Protein AF-A0A960FX74-F1 (afdb_monomer_lite)

Foldseek 3Di:
DALLQLLLQQLLVVQDPDHDDGAEQDWDQAHDPLSQVLQVVVVTHSPDHYHHDDLVPDPPHAAEAADVVRVVVNPPDDYHYHDQDHLVVPPDSVSSNVSSVSSNVVSVVVSVVVPDD

Structure (mmCIF, N/CA/C/O backbone):
data_AF-A0A960FX74-F1
#
_entry.id   AF-A0A960FX74-F1
#
loop_
_atom_site.group_PDB
_atom_site.id
_atom_site.type_symbol
_atom_site.label_atom_id
_atom_site.label_alt_id
_atom_site.label_comp_id
_atom_site.label_asym_id
_atom_site.label_entity_id
_atom_site.label_seq_id
_atom_site.pdbx_PDB_ins_code
_atom_site.Cartn_x
_atom_site.Cartn_y
_atom_site.Cartn_z
_atom_site.occupancy
_atom_site.B_iso_or_equiv
_atom_site.auth_seq_id
_atom_site.auth_comp_id
_atom_site.auth_asym_id
_atom_site.auth_atom_id
_atom_site.pdbx_PDB_model_num
ATOM 1 N N . MET A 1 1 ? 8.697 -2.840 6.323 1.00 74.75 1 MET A N 1
ATOM 2 C CA . MET A 1 1 ? 7.381 -3.183 5.736 1.00 74.75 1 MET A CA 1
ATOM 3 C C . MET A 1 1 ? 6.270 -2.507 6.533 1.00 74.75 1 MET A C 1
ATOM 5 O O . MET A 1 1 ? 6.203 -2.702 7.747 1.00 74.75 1 MET A O 1
ATOM 9 N N . SER A 1 2 ? 5.414 -1.736 5.855 1.00 86.19 2 SER A N 1
ATOM 10 C CA . SER A 1 2 ? 4.322 -0.946 6.446 1.00 86.19 2 SER A CA 1
ATOM 11 C C . SER A 1 2 ? 2.942 -1.534 6.111 1.00 86.19 2 SER A C 1
ATOM 13 O O . SER A 1 2 ? 2.838 -2.512 5.373 1.00 86.19 2 SER A O 1
ATOM 15 N N . VAL A 1 3 ? 1.864 -0.952 6.650 1.00 90.69 3 VAL A N 1
ATOM 16 C CA . VAL A 1 3 ? 0.478 -1.321 6.284 1.00 90.69 3 VAL A CA 1
ATOM 17 C C . VAL A 1 3 ? 0.208 -1.079 4.797 1.00 90.69 3 VAL A C 1
ATOM 19 O O . VAL A 1 3 ? -0.433 -1.897 4.144 1.00 90.69 3 VAL A O 1
ATOM 22 N N . ARG A 1 4 ? 0.724 0.033 4.266 1.00 93.69 4 ARG A N 1
ATOM 23 C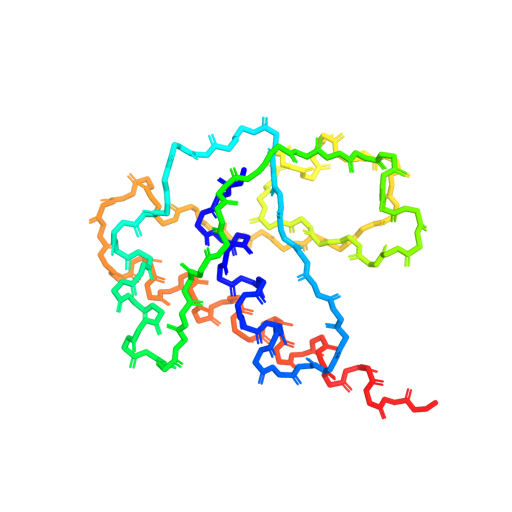 CA . ARG A 1 4 ? 0.506 0.472 2.885 1.00 93.69 4 ARG A CA 1
ATOM 24 C C . ARG A 1 4 ? 1.095 -0.528 1.892 1.00 93.69 4 ARG A C 1
ATOM 26 O O . ARG A 1 4 ? 0.403 -0.969 0.984 1.00 93.69 4 ARG A O 1
ATOM 33 N N . SER A 1 5 ? 2.330 -0.975 2.125 1.00 92.62 5 SER A N 1
ATOM 34 C CA . SER A 1 5 ? 2.996 -1.920 1.220 1.00 92.62 5 SER A CA 1
ATOM 35 C C . SER A 1 5 ? 2.307 -3.291 1.203 1.00 92.62 5 SER A C 1
ATOM 37 O O . SER A 1 5 ? 2.209 -3.918 0.157 1.00 92.62 5 SER A O 1
ATOM 39 N N . GLN A 1 6 ? 1.751 -3.720 2.341 1.00 93.69 6 GLN A N 1
ATOM 40 C CA . GLN A 1 6 ? 0.985 -4.968 2.441 1.00 93.69 6 GLN A CA 1
ATOM 41 C C . GLN A 1 6 ? -0.354 -4.898 1.705 1.00 93.69 6 GLN A C 1
ATOM 43 O O . GLN A 1 6 ? -0.756 -5.871 1.071 1.00 93.69 6 GLN A O 1
ATOM 48 N N . PHE A 1 7 ? -1.054 -3.760 1.777 1.00 95.50 7 PHE A N 1
ATOM 49 C CA . PHE A 1 7 ? -2.248 -3.553 0.960 1.00 95.50 7 PHE A CA 1
ATOM 50 C C . PHE A 1 7 ? -1.910 -3.562 -0.529 1.00 95.50 7 PHE A C 1
ATOM 52 O O . PHE A 1 7 ? -2.603 -4.241 -1.279 1.00 95.50 7 PHE A O 1
ATOM 59 N N . ALA A 1 8 ? -0.839 -2.877 -0.937 1.00 95.44 8 ALA A N 1
ATOM 60 C CA . ALA A 1 8 ? -0.410 -2.833 -2.333 1.00 95.44 8 ALA A CA 1
ATOM 61 C C . ALA A 1 8 ? -0.094 -4.234 -2.879 1.00 95.44 8 ALA A C 1
ATOM 63 O O . ALA A 1 8 ? -0.644 -4.619 -3.905 1.00 95.44 8 ALA A O 1
ATOM 64 N N . GLU A 1 9 ? 0.698 -5.030 -2.155 1.00 94.81 9 GLU A N 1
ATOM 65 C CA . GLU A 1 9 ? 1.030 -6.409 -2.539 1.00 94.81 9 GLU A CA 1
ATOM 66 C C . GLU A 1 9 ? -0.218 -7.292 -2.682 1.00 94.81 9 GLU A C 1
ATOM 68 O O . GLU A 1 9 ? -0.379 -7.996 -3.679 1.00 94.81 9 GLU A O 1
ATOM 73 N N . ALA A 1 10 ? -1.127 -7.249 -1.701 1.00 95.44 10 ALA A N 1
ATOM 74 C CA . ALA A 1 10 ? -2.332 -8.074 -1.722 1.00 95.44 10 ALA A CA 1
ATOM 75 C C . ALA A 1 10 ? -3.300 -7.673 -2.846 1.00 95.44 10 ALA A C 1
ATOM 77 O O . ALA A 1 10 ? -3.893 -8.543 -3.481 1.00 95.44 10 ALA A O 1
ATOM 78 N N . LEU A 1 11 ? -3.452 -6.369 -3.098 1.00 96.44 11 LEU A N 1
ATOM 79 C CA . LEU A 1 11 ? -4.268 -5.848 -4.195 1.00 96.44 11 LEU A CA 1
ATOM 80 C C . LEU A 1 11 ? -3.673 -6.217 -5.553 1.00 96.44 11 LEU A C 1
ATOM 82 O O . LEU A 1 11 ? -4.411 -6.659 -6.428 1.00 96.44 11 LEU A O 1
ATOM 86 N N . TRP A 1 12 ? -2.355 -6.087 -5.714 1.00 95.69 12 TRP A N 1
ATOM 87 C CA . TRP A 1 12 ? -1.666 -6.464 -6.945 1.00 95.69 12 TRP A CA 1
ATOM 88 C C . TRP A 1 12 ? -1.862 -7.940 -7.273 1.00 95.69 12 TRP A C 1
ATOM 90 O O . TRP A 1 12 ? -2.365 -8.270 -8.340 1.00 95.69 12 TRP A O 1
ATOM 100 N N . ARG A 1 13 ? -1.566 -8.834 -6.321 1.00 94.38 13 ARG A N 1
ATOM 101 C CA . ARG A 1 13 ? -1.727 -10.288 -6.501 1.00 94.38 13 ARG A CA 1
ATOM 102 C C . ARG A 1 13 ? -3.164 -10.702 -6.823 1.00 94.38 13 ARG A C 1
ATOM 104 O O . ARG A 1 13 ? -3.377 -11.755 -7.411 1.00 94.38 13 ARG A O 1
ATOM 111 N N . ALA A 1 14 ? -4.151 -9.907 -6.413 1.00 94.38 14 ALA A N 1
ATOM 112 C CA . ALA A 1 14 ? -5.553 -10.158 -6.726 1.00 94.38 14 ALA A CA 1
ATOM 113 C C . ALA A 1 14 ? -5.964 -9.690 -8.134 1.00 94.38 14 ALA A C 1
ATOM 115 O O . ALA A 1 14 ? -7.028 -10.085 -8.606 1.00 94.38 14 ALA A O 1
ATOM 116 N N . ARG A 1 15 ? -5.165 -8.833 -8.779 1.00 94.62 15 ARG A N 1
ATOM 117 C CA . ARG A 1 15 ? -5.527 -8.114 -10.014 1.00 94.62 15 ARG A CA 1
ATOM 118 C C . ARG A 1 15 ? -4.572 -8.344 -11.178 1.00 94.62 15 ARG A C 1
ATOM 120 O O . ARG A 1 15 ? -4.966 -8.114 -12.312 1.00 94.62 15 ARG A O 1
ATOM 127 N N . SER A 1 16 ? -3.352 -8.794 -10.909 1.00 93.12 16 SER A N 1
ATOM 128 C CA . SER A 1 16 ? -2.318 -9.040 -11.907 1.00 93.12 16 SER A CA 1
ATOM 129 C C . SER A 1 16 ? -1.754 -10.456 -11.747 1.00 93.12 16 SER A C 1
ATOM 131 O O . SER A 1 16 ? -1.605 -10.940 -10.619 1.00 93.12 16 SER A O 1
ATOM 133 N N . PRO A 1 17 ? -1.432 -11.149 -12.855 1.00 90.62 17 PRO A N 1
ATOM 134 C CA . PRO A 1 17 ? -0.727 -12.426 -12.812 1.00 90.62 17 PRO A CA 1
ATOM 135 C C . PRO A 1 17 ? 0.770 -12.268 -12.498 1.00 90.62 17 PRO A C 1
ATOM 137 O O . PRO A 1 17 ? 1.447 -13.270 -12.261 1.00 90.62 17 PRO A O 1
ATOM 140 N N . ILE A 1 18 ? 1.305 -11.042 -12.520 1.00 90.88 18 ILE A N 1
ATOM 141 C CA . ILE A 1 18 ? 2.724 -10.783 -12.280 1.00 90.88 18 ILE A CA 1
ATOM 142 C C . ILE A 1 18 ? 3.027 -10.938 -10.785 1.00 90.88 18 ILE A C 1
ATOM 144 O O . ILE A 1 18 ? 2.343 -10.332 -9.953 1.00 90.88 18 ILE A O 1
ATOM 148 N N . PRO A 1 19 ? 4.050 -11.731 -10.411 1.00 89.94 19 PRO A N 1
ATOM 149 C CA . PRO A 1 19 ? 4.446 -11.871 -9.020 1.00 89.94 19 PRO A CA 1
ATOM 150 C C . PRO A 1 19 ? 4.799 -10.517 -8.406 1.00 89.94 19 PRO A C 1
ATOM 152 O O . PRO A 1 19 ? 5.529 -9.727 -8.995 1.00 89.94 19 PRO A O 1
ATOM 155 N N . ALA A 1 20 ? 4.317 -10.281 -7.191 1.00 90.62 20 ALA A N 1
ATOM 156 C CA . ALA A 1 20 ? 4.713 -9.133 -6.392 1.00 90.62 20 ALA A CA 1
ATOM 157 C C . ALA A 1 20 ? 5.076 -9.573 -4.984 1.00 90.62 20 ALA A C 1
ATOM 159 O O . ALA A 1 20 ? 4.460 -10.489 -4.432 1.00 90.62 20 ALA A O 1
ATOM 160 N N . ASP A 1 21 ? 6.032 -8.860 -4.407 1.00 90.25 21 ASP A N 1
ATOM 161 C CA . ASP A 1 21 ? 6.425 -8.929 -3.010 1.00 90.25 21 ASP A CA 1
ATOM 162 C C . ASP A 1 21 ? 6.424 -7.516 -2.427 1.00 90.25 21 ASP A C 1
ATOM 164 O O . ASP A 1 21 ? 6.557 -6.526 -3.147 1.00 90.25 21 ASP A O 1
ATOM 168 N N . SER A 1 22 ? 6.315 -7.411 -1.103 1.00 90.25 22 SER A N 1
ATOM 169 C CA . SER A 1 22 ? 6.613 -6.166 -0.406 1.00 90.25 22 SER A CA 1
ATOM 170 C C . SER A 1 22 ? 7.703 -6.346 0.639 1.00 90.25 22 SER A C 1
ATOM 172 O O . SER A 1 22 ? 7.958 -7.434 1.158 1.00 90.25 22 SER A O 1
ATOM 174 N N . ALA A 1 23 ? 8.364 -5.243 0.966 1.00 89.00 23 ALA A N 1
ATOM 175 C CA . ALA A 1 23 ? 9.403 -5.185 1.976 1.00 89.00 23 ALA A CA 1
ATOM 176 C C . ALA A 1 23 ? 9.404 -3.804 2.642 1.00 89.00 23 ALA A C 1
ATOM 178 O O . ALA A 1 23 ? 8.545 -2.957 2.399 1.00 89.00 23 ALA A O 1
ATOM 179 N N . GLY A 1 24 ? 10.334 -3.563 3.555 1.00 83.94 24 GLY A N 1
ATOM 180 C CA . GLY A 1 24 ? 10.706 -2.191 3.888 1.00 83.94 24 GLY A CA 1
ATOM 181 C C . GLY A 1 24 ? 11.813 -2.152 4.919 1.00 83.94 24 GLY A C 1
ATOM 182 O O . GLY A 1 24 ? 12.028 -3.140 5.618 1.00 83.94 24 GLY A O 1
ATOM 183 N N . THR A 1 25 ? 12.460 -1.006 5.033 1.00 77.31 25 THR A N 1
ATOM 184 C CA . THR A 1 25 ? 13.678 -0.800 5.827 1.00 77.31 25 THR A CA 1
ATOM 185 C C . THR A 1 25 ? 13.484 -1.029 7.320 1.00 77.31 25 THR A C 1
ATOM 187 O O . THR A 1 25 ? 14.356 -1.575 7.988 1.00 77.31 25 THR A O 1
ATOM 190 N N . GLN A 1 26 ? 12.279 -0.766 7.826 1.00 77.94 26 GLN A N 1
ATOM 191 C CA . GLN A 1 26 ? 11.872 -1.121 9.185 1.00 77.94 26 GLN A CA 1
ATOM 192 C C . GLN A 1 26 ? 10.635 -2.043 9.148 1.00 77.94 26 GLN A C 1
ATOM 194 O O . GLN A 1 26 ? 9.493 -1.575 9.089 1.00 77.94 26 GLN A O 1
ATOM 199 N N . PRO A 1 27 ? 10.795 -3.380 9.078 1.00 75.88 27 PRO A N 1
ATOM 200 C CA . PRO A 1 27 ? 9.669 -4.310 9.134 1.00 75.88 27 PRO A CA 1
ATOM 201 C C . PRO A 1 27 ? 8.993 -4.303 10.504 1.00 75.88 27 PRO A C 1
ATOM 203 O O . PRO A 1 27 ? 9.622 -4.515 11.539 1.00 75.88 27 PRO A O 1
ATOM 206 N N . ALA A 1 28 ? 7.674 -4.087 10.506 1.00 78.75 28 ALA A N 1
ATOM 207 C CA . ALA A 1 28 ? 6.865 -4.274 11.702 1.00 78.75 28 ALA A CA 1
ATOM 208 C C . ALA A 1 28 ? 6.967 -5.726 12.197 1.00 78.75 28 ALA A C 1
ATOM 210 O O . ALA A 1 28 ? 7.076 -6.652 11.406 1.00 78.75 28 ALA A O 1
ATOM 211 N N . ARG A 1 29 ? 6.840 -5.968 13.507 1.00 79.88 29 ARG A N 1
ATOM 212 C CA . ARG A 1 29 ? 6.896 -7.341 14.058 1.00 79.88 29 ARG A CA 1
ATOM 213 C C . ARG A 1 29 ? 5.774 -8.262 13.565 1.00 79.88 29 ARG A C 1
ATOM 215 O O . ARG A 1 29 ? 5.887 -9.477 13.668 1.00 79.88 29 ARG A O 1
ATOM 222 N N . ARG A 1 30 ? 4.653 -7.687 13.126 1.00 83.75 30 ARG A N 1
ATOM 223 C CA . ARG A 1 30 ? 3.470 -8.402 12.635 1.00 83.75 30 ARG A CA 1
ATOM 224 C C . ARG A 1 30 ? 2.619 -7.492 11.758 1.00 83.75 30 ARG A C 1
ATOM 226 O O . ARG A 1 30 ? 2.661 -6.27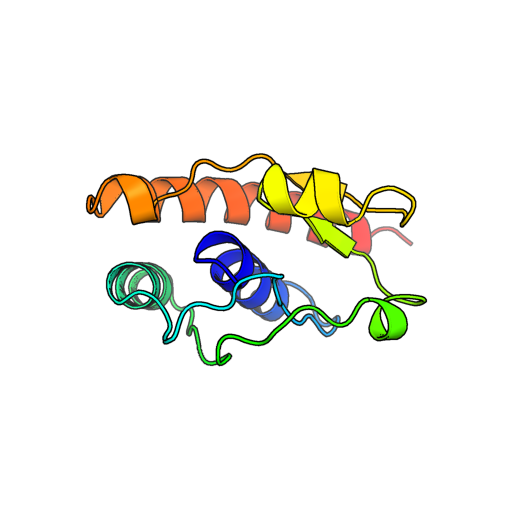2 11.917 1.00 83.75 30 ARG A O 1
ATOM 233 N N . VAL A 1 31 ? 1.778 -8.097 10.923 1.00 87.56 31 VAL A N 1
ATOM 234 C CA . VAL A 1 31 ? 0.704 -7.398 10.204 1.00 87.56 31 VAL A CA 1
ATOM 235 C C . VAL A 1 31 ? -0.213 -6.678 11.199 1.00 87.56 31 VAL A C 1
ATOM 237 O O . VAL A 1 31 ? -0.630 -7.255 12.211 1.00 87.56 31 VAL A O 1
ATOM 240 N N . HIS A 1 32 ? -0.560 -5.421 10.913 1.00 92.31 32 HIS A N 1
ATOM 241 C CA . HIS A 1 32 ? -1.424 -4.637 11.794 1.00 92.31 32 HIS A CA 1
ATOM 242 C C . HIS A 1 32 ? -2.841 -5.251 11.876 1.00 92.31 32 HIS A C 1
ATOM 244 O O . HIS A 1 32 ? -3.448 -5.523 10.835 1.00 92.31 32 HIS A O 1
ATOM 250 N N . PRO A 1 33 ? -3.437 -5.440 13.073 1.00 93.06 33 PRO A N 1
ATOM 251 C CA . PRO A 1 33 ? -4.747 -6.087 13.203 1.00 93.06 33 PRO A CA 1
ATOM 252 C C . PRO A 1 33 ? -5.882 -5.386 12.444 1.00 93.06 33 PRO A C 1
ATOM 254 O O . PRO A 1 33 ? -6.749 -6.057 11.881 1.00 93.06 33 PRO A O 1
ATOM 257 N N . LEU A 1 34 ? -5.880 -4.046 12.406 1.00 94.81 34 LEU A N 1
ATOM 258 C CA . LEU A 1 34 ? -6.859 -3.287 11.617 1.00 94.81 34 LEU A CA 1
ATOM 259 C C . LEU A 1 34 ? -6.641 -3.466 10.112 1.00 94.81 34 LEU A C 1
ATOM 261 O O . LEU A 1 34 ? -7.623 -3.604 9.392 1.00 94.81 34 LEU A O 1
ATOM 265 N N . ALA A 1 35 ? -5.392 -3.588 9.653 1.00 94.69 35 ALA A N 1
ATOM 266 C CA . ALA A 1 35 ? -5.111 -3.866 8.248 1.00 94.69 35 ALA A CA 1
ATOM 267 C C . ALA A 1 35 ? -5.699 -5.219 7.825 1.00 94.69 35 ALA A C 1
ATOM 269 O O . ALA A 1 35 ? -6.447 -5.287 6.854 1.00 94.69 35 ALA A O 1
ATOM 270 N N . ARG A 1 36 ? -5.484 -6.280 8.622 1.00 94.75 36 ARG A N 1
ATOM 271 C CA . ARG A 1 36 ? -6.098 -7.602 8.367 1.00 94.75 36 ARG A CA 1
ATOM 272 C C . ARG A 1 36 ? -7.620 -7.534 8.330 1.00 94.75 36 ARG A C 1
ATOM 274 O O . ARG A 1 36 ? -8.250 -8.184 7.504 1.00 94.75 36 ARG A O 1
ATOM 281 N N . ARG A 1 37 ? -8.220 -6.775 9.251 1.00 95.19 37 ARG A N 1
ATOM 282 C CA . ARG A 1 37 ? -9.678 -6.625 9.335 1.00 95.19 37 ARG A CA 1
ATOM 283 C C . ARG A 1 37 ? -10.240 -5.966 8.080 1.00 95.19 37 ARG A C 1
ATOM 285 O O . ARG A 1 37 ? -11.229 -6.460 7.548 1.00 95.19 37 ARG A O 1
ATOM 292 N N . VAL A 1 38 ? -9.613 -4.877 7.645 1.00 97.25 38 VAL A N 1
ATOM 293 C CA . VAL A 1 38 ? -10.008 -4.111 6.462 1.00 97.25 38 VAL A CA 1
ATOM 294 C C . VAL A 1 38 ? -9.819 -4.939 5.189 1.00 97.25 38 VAL A C 1
ATOM 296 O O . VAL A 1 38 ? -10.775 -5.091 4.434 1.00 97.25 38 VAL A O 1
ATOM 299 N N . ALA A 1 39 ? -8.655 -5.571 5.003 1.00 96.12 39 ALA A N 1
ATOM 300 C CA . ALA A 1 39 ? -8.398 -6.455 3.864 1.00 96.12 39 ALA A CA 1
ATOM 301 C C . ALA A 1 39 ? -9.428 -7.592 3.780 1.00 96.12 39 ALA A C 1
ATOM 303 O O . ALA A 1 39 ? -10.076 -7.768 2.751 1.00 96.12 39 ALA A O 1
ATOM 304 N N . ARG A 1 40 ? -9.675 -8.291 4.897 1.00 96.44 40 ARG A N 1
ATOM 305 C CA . ARG A 1 40 ? -10.627 -9.410 4.940 1.00 96.44 40 ARG A CA 1
ATOM 306 C C . ARG A 1 40 ? -12.052 -8.989 4.590 1.00 96.44 40 ARG A C 1
ATOM 308 O O . ARG A 1 40 ? -12.751 -9.735 3.916 1.00 96.44 40 ARG A O 1
ATOM 315 N N . ARG A 1 41 ? -12.500 -7.811 5.042 1.00 96.69 41 ARG A N 1
ATOM 316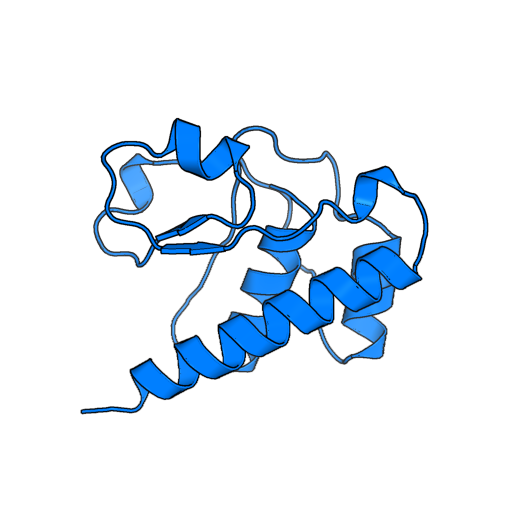 C CA . ARG A 1 41 ? -13.828 -7.272 4.683 1.00 96.69 41 ARG A CA 1
ATOM 317 C C . ARG A 1 41 ? -13.975 -7.039 3.180 1.00 96.69 41 ARG A C 1
ATOM 319 O O . ARG A 1 41 ? -15.087 -7.119 2.679 1.00 96.69 41 ARG A O 1
ATOM 326 N N . ARG A 1 42 ? -12.866 -6.779 2.488 1.00 96.62 42 ARG A N 1
ATOM 327 C CA . ARG A 1 42 ? -12.803 -6.584 1.037 1.00 96.62 42 ARG A CA 1
ATOM 328 C C . ARG A 1 42 ? -12.372 -7.844 0.275 1.00 96.62 42 ARG A C 1
ATOM 330 O O . ARG A 1 42 ? -12.009 -7.756 -0.888 1.00 96.62 42 ARG A O 1
ATOM 337 N N . GLY A 1 43 ? -12.413 -9.013 0.919 1.00 96.00 43 GLY A N 1
ATOM 338 C CA . GLY A 1 43 ? -12.114 -10.297 0.277 1.00 96.00 43 GLY A CA 1
ATOM 339 C C . GLY A 1 43 ? -10.626 -10.595 0.073 1.00 96.00 43 GLY A C 1
ATOM 340 O O . GLY A 1 43 ? -10.302 -11.557 -0.613 1.00 96.00 43 GLY A O 1
ATOM 341 N N . LEU A 1 44 ? -9.722 -9.820 0.678 1.00 95.75 44 LEU A N 1
ATOM 342 C CA . LEU A 1 44 ? -8.274 -10.021 0.574 1.00 95.75 44 LEU A CA 1
ATOM 343 C C . LEU A 1 44 ? -7.689 -10.624 1.855 1.00 95.75 44 LEU A C 1
ATOM 345 O O . LEU A 1 44 ? -8.143 -10.326 2.965 1.00 95.75 44 LEU A O 1
ATOM 349 N N . SER A 1 45 ? -6.631 -11.424 1.709 1.00 92.75 45 SER A N 1
ATOM 350 C CA . SER A 1 45 ? -5.805 -11.875 2.833 1.00 92.75 45 SER A CA 1
ATOM 351 C C . SER A 1 45 ? -4.440 -11.192 2.820 1.00 92.75 45 SER A C 1
ATOM 353 O O . SER A 1 45 ? -3.843 -10.990 1.767 1.00 92.75 45 SER A O 1
ATOM 355 N N . LEU A 1 46 ? -3.947 -10.847 4.010 1.00 91.88 46 LEU A N 1
ATOM 356 C CA . LEU A 1 46 ? -2.585 -10.355 4.226 1.00 91.88 46 LEU A CA 1
ATOM 357 C C . LEU A 1 46 ? -1.775 -11.495 4.852 1.00 91.88 46 LEU A C 1
ATOM 359 O O . LEU A 1 46 ? -1.698 -11.602 6.079 1.00 91.88 46 LEU A O 1
ATOM 363 N N . GLU A 1 47 ? -1.270 -12.386 4.001 1.00 77.31 47 GLU A N 1
ATOM 364 C CA . GLU A 1 47 ? -0.539 -13.604 4.395 1.00 77.31 47 GLU A CA 1
ATOM 365 C C . GLU A 1 47 ? 0.966 -13.342 4.577 1.00 77.31 47 GLU A C 1
ATOM 367 O O . GLU A 1 47 ? 1.623 -14.009 5.376 1.00 77.31 47 GLU A O 1
ATOM 372 N N . SER A 1 48 ? 1.516 -12.359 3.857 1.00 78.44 48 SER A N 1
ATOM 373 C CA . SER A 1 48 ? 2.955 -12.098 3.818 1.00 78.44 48 SER A CA 1
ATOM 374 C C . SER A 1 48 ? 3.473 -11.566 5.154 1.00 78.44 48 SER A C 1
ATOM 376 O O . SER A 1 48 ? 2.987 -10.570 5.698 1.00 78.44 48 SER A O 1
ATOM 378 N N . ALA A 1 49 ? 4.487 -12.243 5.695 1.00 77.25 49 ALA A N 1
ATOM 379 C CA . ALA A 1 49 ? 5.170 -11.789 6.894 1.00 77.25 49 ALA A CA 1
ATOM 380 C C . ALA A 1 49 ? 6.016 -10.539 6.585 1.00 77.25 49 ALA A C 1
ATOM 382 O O . ALA A 1 49 ? 6.670 -10.484 5.540 1.00 77.25 49 ALA A O 1
ATOM 383 N N . PRO A 1 50 ? 6.067 -9.551 7.496 1.00 82.00 50 PRO A N 1
ATOM 384 C CA . PRO A 1 50 ? 6.964 -8.415 7.349 1.00 82.00 50 PRO A CA 1
ATOM 385 C C . PRO A 1 50 ? 8.424 -8.824 7.150 1.00 82.00 50 PRO A C 1
ATOM 387 O O . PRO A 1 50 ? 9.022 -9.449 8.023 1.00 82.00 50 PRO A O 1
ATOM 390 N N . ARG A 1 51 ? 9.003 -8.414 6.017 1.00 84.50 51 ARG A N 1
ATOM 391 C CA . ARG A 1 51 ? 10.413 -8.634 5.665 1.00 84.50 51 ARG A CA 1
ATOM 392 C C . ARG A 1 51 ? 11.178 -7.322 5.495 1.00 84.50 51 ARG A C 1
ATOM 394 O O . ARG A 1 51 ? 10.588 -6.279 5.187 1.00 84.50 51 ARG A O 1
ATOM 401 N N . GLY A 1 52 ? 12.487 -7.398 5.729 1.00 82.19 52 GLY A N 1
ATOM 402 C CA . GLY A 1 52 ? 13.431 -6.317 5.448 1.00 82.19 52 GLY A CA 1
ATOM 403 C C . GLY A 1 52 ? 13.582 -6.089 3.945 1.00 82.19 52 GLY A C 1
ATOM 404 O O . GLY A 1 52 ? 13.359 -7.012 3.158 1.00 82.19 52 GLY A O 1
ATOM 405 N N . LEU A 1 53 ? 13.904 -4.852 3.567 1.00 80.19 53 LEU A N 1
ATOM 406 C CA . LEU A 1 53 ? 14.238 -4.499 2.188 1.00 80.19 53 LEU A CA 1
ATOM 407 C C . LEU A 1 53 ? 15.589 -5.113 1.806 1.00 80.19 53 LEU A C 1
ATOM 409 O O . LEU A 1 53 ? 16.542 -5.014 2.573 1.00 80.19 53 LEU A O 1
ATOM 413 N N . ASP A 1 54 ? 15.637 -5.727 0.627 1.00 80.56 54 ASP A N 1
ATOM 414 C CA . ASP A 1 54 ? 16.848 -6.224 -0.020 1.00 80.56 54 ASP A CA 1
ATOM 415 C C . ASP A 1 54 ? 16.921 -5.580 -1.409 1.00 80.56 54 ASP A C 1
ATOM 417 O O . ASP A 1 54 ? 16.125 -5.910 -2.289 1.00 80.56 54 ASP A O 1
ATOM 421 N N . ILE A 1 55 ? 17.798 -4.585 -1.552 1.00 70.50 55 ILE A N 1
ATOM 422 C CA . ILE A 1 55 ? 17.897 -3.748 -2.756 1.00 70.50 55 ILE A CA 1
ATOM 423 C C . ILE A 1 55 ? 18.612 -4.455 -3.909 1.00 70.50 55 ILE A C 1
ATOM 425 O O . ILE A 1 55 ? 18.388 -4.116 -5.066 1.00 70.50 55 ILE A O 1
ATOM 429 N N . ASP A 1 56 ? 19.432 -5.463 -3.619 1.00 72.31 56 ASP A N 1
ATOM 430 C CA . ASP A 1 56 ? 20.173 -6.183 -4.656 1.00 72.31 56 ASP A CA 1
ATOM 431 C C . ASP A 1 56 ? 19.248 -7.142 -5.431 1.00 72.31 56 ASP A C 1
ATOM 433 O O . ASP A 1 56 ? 19.561 -7.571 -6.540 1.00 72.31 56 ASP A O 1
ATOM 437 N N . GLY A 1 57 ? 18.069 -7.442 -4.873 1.00 70.19 57 GLY A N 1
ATOM 438 C CA . GLY A 1 57 ? 17.068 -8.333 -5.455 1.00 70.19 57 GLY A CA 1
ATOM 439 C C . GLY A 1 57 ? 16.032 -7.677 -6.376 1.00 70.19 57 GLY A C 1
ATOM 440 O O . GLY A 1 57 ? 15.134 -8.385 -6.824 1.00 70.19 57 GLY A O 1
ATOM 441 N N . VAL A 1 58 ? 16.101 -6.364 -6.644 1.00 73.38 58 VAL A N 1
ATOM 442 C CA . VAL A 1 58 ? 15.042 -5.637 -7.389 1.00 73.38 58 VAL A CA 1
ATOM 443 C C . VAL A 1 58 ? 15.434 -5.174 -8.798 1.00 73.38 58 VAL A C 1
ATOM 445 O O . VAL A 1 58 ? 14.648 -4.485 -9.439 1.00 73.38 58 VAL A O 1
ATOM 448 N N . ALA A 1 59 ? 16.609 -5.561 -9.306 1.00 71.81 59 ALA A N 1
ATOM 449 C CA . ALA A 1 59 ? 17.148 -5.057 -10.577 1.00 71.81 59 ALA A CA 1
ATOM 450 C C . ALA A 1 59 ? 16.233 -5.280 -11.802 1.00 71.81 59 ALA A C 1
ATOM 452 O O . ALA A 1 59 ? 16.189 -4.431 -12.687 1.00 71.81 59 ALA A O 1
ATOM 453 N N . ASP A 1 60 ? 15.471 -6.379 -11.824 1.00 79.69 60 ASP A N 1
ATOM 454 C CA . ASP A 1 60 ? 14.545 -6.729 -12.914 1.00 79.69 60 ASP A CA 1
ATOM 455 C C . ASP A 1 60 ? 13.065 -6.496 -12.539 1.00 79.69 60 ASP A C 1
ATOM 457 O O . ASP A 1 60 ? 12.160 -7.092 -13.124 1.00 79.69 60 ASP A O 1
ATOM 461 N N . SER A 1 61 ? 12.796 -5.687 -11.511 1.00 83.62 61 SER A N 1
ATOM 462 C CA . SER A 1 61 ? 11.451 -5.473 -10.960 1.00 83.62 61 SER A CA 1
ATOM 463 C C . SER A 1 61 ? 11.015 -4.014 -11.050 1.00 83.62 61 SER A C 1
ATOM 465 O O . SER A 1 61 ? 11.812 -3.100 -10.863 1.00 83.62 61 SER A O 1
ATOM 467 N N . LEU A 1 62 ? 9.713 -3.785 -11.247 1.00 86.19 62 LEU A N 1
ATOM 468 C CA . LEU A 1 62 ? 9.127 -2.469 -11.002 1.00 86.19 62 LEU A CA 1
ATOM 469 C C . LEU A 1 62 ? 9.084 -2.215 -9.492 1.00 86.19 62 LEU A C 1
ATOM 471 O O . LEU A 1 62 ? 8.383 -2.911 -8.755 1.00 86.19 62 LEU A O 1
ATOM 475 N N . VAL A 1 63 ? 9.803 -1.194 -9.033 1.00 89.69 63 VAL A N 1
ATOM 476 C CA . VAL A 1 63 ? 9.801 -0.787 -7.626 1.00 89.69 63 VAL A CA 1
ATOM 477 C C . VAL A 1 63 ? 8.747 0.294 -7.404 1.00 89.69 63 VAL A C 1
ATOM 479 O O . VAL A 1 63 ? 8.720 1.306 -8.104 1.00 89.69 63 VAL A O 1
ATOM 482 N N . VAL A 1 64 ? 7.886 0.091 -6.403 1.00 90.38 64 VAL A N 1
ATOM 483 C CA . VAL A 1 64 ? 6.893 1.082 -5.970 1.00 90.38 64 VAL A CA 1
ATOM 484 C C . VAL A 1 64 ? 7.122 1.443 -4.504 1.00 90.38 64 VAL A C 1
ATOM 486 O O . VAL A 1 64 ? 6.991 0.596 -3.614 1.00 90.38 64 VAL A O 1
ATOM 489 N N . THR A 1 65 ? 7.430 2.709 -4.232 1.00 90.81 65 THR A N 1
ATOM 490 C CA . THR A 1 65 ? 7.521 3.256 -2.875 1.00 90.81 65 THR A CA 1
ATOM 491 C C . THR A 1 65 ? 6.158 3.805 -2.466 1.00 90.81 65 THR A C 1
ATOM 493 O O . THR A 1 65 ? 5.484 4.488 -3.227 1.00 90.81 65 THR A O 1
ATOM 496 N N . VAL A 1 66 ? 5.702 3.474 -1.256 1.00 87.88 66 VAL A N 1
ATOM 497 C CA . VAL A 1 66 ? 4.362 3.867 -0.757 1.00 87.88 66 VAL A CA 1
ATOM 498 C C . VAL A 1 66 ? 4.417 4.757 0.488 1.00 87.88 66 VAL A C 1
ATOM 500 O O . VAL A 1 66 ? 3.412 4.986 1.166 1.00 87.88 66 VAL A O 1
ATOM 503 N N . CYS A 1 67 ? 5.620 5.192 0.852 1.00 83.06 67 CYS A N 1
ATOM 504 C CA . CYS A 1 67 ? 5.863 6.171 1.897 1.00 83.06 67 CYS A CA 1
ATOM 505 C C . CYS A 1 67 ? 7.105 6.988 1.557 1.00 83.06 67 CYS A C 1
ATOM 507 O O . CYS A 1 67 ? 8.081 6.430 1.059 1.00 83.06 67 CYS A O 1
ATOM 509 N N . ASP A 1 68 ? 7.075 8.271 1.898 1.00 79.50 68 ASP A N 1
ATOM 510 C CA . ASP A 1 68 ? 8.130 9.232 1.561 1.00 79.50 68 ASP A CA 1
ATOM 511 C C . ASP A 1 68 ? 9.500 8.794 2.113 1.00 79.50 68 ASP A C 1
ATOM 513 O O . ASP A 1 68 ? 10.509 8.881 1.434 1.00 79.50 68 ASP A O 1
ATOM 517 N N . HIS A 1 69 ? 9.535 8.178 3.299 1.00 74.81 69 HIS A N 1
ATOM 518 C CA . HIS A 1 69 ? 10.786 7.661 3.865 1.00 74.81 69 HIS A CA 1
ATOM 519 C C . HIS A 1 69 ? 11.455 6.574 3.003 1.00 74.81 69 HIS A C 1
ATOM 521 O O . HIS A 1 69 ? 12.673 6.537 2.892 1.00 74.81 69 HIS A O 1
ATOM 527 N N . ALA A 1 70 ? 10.665 5.691 2.383 1.00 72.19 70 ALA A N 1
ATOM 528 C CA . ALA A 1 70 ? 11.220 4.651 1.516 1.00 72.19 70 ALA A CA 1
ATOM 529 C C . ALA A 1 70 ? 11.678 5.237 0.173 1.00 72.19 70 ALA A C 1
ATOM 531 O O . ALA A 1 70 ? 12.612 4.719 -0.426 1.00 72.19 70 ALA A O 1
ATOM 532 N N . ASP A 1 71 ? 11.017 6.305 -0.273 1.00 77.38 71 ASP A N 1
ATOM 533 C CA . ASP A 1 71 ? 11.381 7.083 -1.457 1.00 77.38 71 ASP A CA 1
ATOM 534 C C . ASP A 1 71 ? 12.790 7.669 -1.331 1.00 77.38 71 ASP A C 1
ATOM 536 O O . ASP A 1 71 ? 13.663 7.438 -2.167 1.00 77.38 71 AS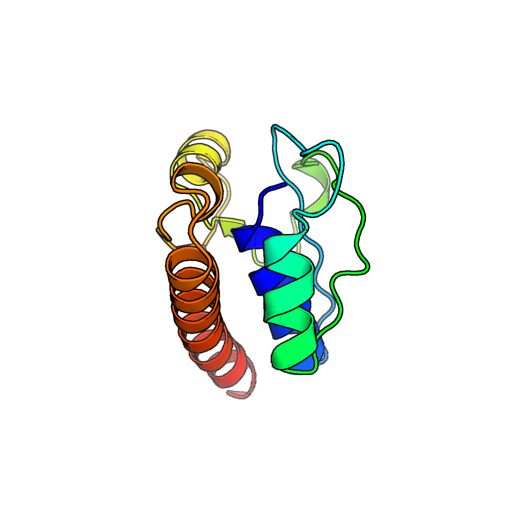P A O 1
ATOM 540 N N . GLU A 1 72 ? 13.037 8.342 -0.207 1.00 74.75 72 GLU A N 1
ATOM 541 C CA . GLU A 1 72 ? 14.322 8.964 0.107 1.00 74.75 72 GLU A CA 1
ATOM 542 C C . GLU A 1 72 ? 15.460 7.935 0.202 1.00 74.75 72 GLU A C 1
ATOM 544 O O . GLU A 1 72 ? 16.581 8.210 -0.224 1.00 74.75 72 GLU A O 1
ATOM 549 N N . GLU A 1 73 ? 15.181 6.744 0.742 1.00 73.06 73 GLU A N 1
ATOM 550 C CA . GLU A 1 73 ? 16.172 5.674 0.902 1.00 73.06 73 GLU A CA 1
ATOM 551 C C . GLU A 1 73 ? 16.507 4.953 -0.413 1.00 73.06 73 GLU A C 1
ATOM 553 O O . GLU A 1 73 ? 17.637 4.488 -0.578 1.00 73.06 73 GLU A O 1
ATOM 558 N N . LEU A 1 74 ? 15.555 4.849 -1.346 1.00 72.31 74 LEU A N 1
ATOM 559 C CA . LEU A 1 74 ? 15.755 4.170 -2.633 1.00 72.31 74 LEU A CA 1
ATOM 560 C C . LEU A 1 74 ? 16.479 5.039 -3.667 1.00 72.31 74 LEU A C 1
ATOM 562 O O . LEU A 1 74 ? 17.124 4.491 -4.563 1.00 72.31 74 LEU A O 1
ATOM 566 N N . GLY A 1 75 ? 16.454 6.364 -3.505 1.00 69.38 75 GLY A N 1
ATOM 567 C CA . GLY A 1 75 ? 17.351 7.303 -4.177 1.00 69.38 75 GLY A CA 1
ATOM 568 C C . GLY A 1 75 ? 17.482 7.087 -5.691 1.00 69.38 75 GLY A C 1
ATOM 569 O O . GLY A 1 75 ? 16.629 7.514 -6.458 1.00 69.38 75 GLY A O 1
ATOM 570 N N . ALA A 1 76 ? 18.592 6.469 -6.115 1.00 69.19 76 ALA A N 1
ATOM 571 C CA . ALA A 1 76 ? 18.999 6.319 -7.518 1.00 69.19 76 ALA A CA 1
ATOM 572 C C . ALA A 1 76 ? 18.413 5.095 -8.253 1.00 69.19 76 ALA A C 1
ATOM 574 O O . ALA A 1 76 ? 18.732 4.888 -9.424 1.00 69.19 76 ALA A O 1
ATOM 575 N N . VAL A 1 77 ? 17.610 4.262 -7.588 1.00 75.12 77 VAL A N 1
ATOM 576 C CA . VAL A 1 77 ? 16.880 3.166 -8.245 1.00 75.12 77 VAL A CA 1
ATOM 577 C C . VAL A 1 77 ? 15.677 3.759 -8.976 1.00 75.12 77 VAL A C 1
ATOM 579 O O . VAL A 1 77 ? 14.941 4.529 -8.370 1.00 75.12 77 VAL A O 1
ATOM 582 N N . ASP A 1 78 ? 15.438 3.408 -10.241 1.00 81.56 78 ASP A N 1
ATOM 583 C CA . ASP A 1 78 ? 14.207 3.821 -10.931 1.00 81.56 78 ASP A CA 1
ATOM 584 C C . ASP A 1 78 ? 12.985 3.203 -10.232 1.00 81.56 78 ASP A C 1
ATOM 586 O O . ASP A 1 78 ? 12.865 1.981 -10.111 1.00 81.56 78 ASP A O 1
ATOM 590 N N . HIS A 1 79 ? 12.074 4.047 -9.746 1.00 85.62 79 HIS A N 1
ATOM 591 C CA . HIS A 1 79 ? 10.886 3.614 -9.014 1.00 85.62 79 HIS A CA 1
ATOM 592 C C . HIS A 1 79 ? 9.708 4.574 -9.200 1.00 85.62 79 HIS A C 1
ATOM 594 O O . HIS A 1 79 ? 9.857 5.733 -9.589 1.00 85.62 79 HIS A O 1
ATOM 600 N N . VAL A 1 80 ? 8.509 4.079 -8.897 1.00 89.38 80 VAL A N 1
ATOM 601 C CA . VAL A 1 80 ? 7.283 4.879 -8.833 1.00 89.38 80 VAL A CA 1
ATOM 602 C C . VAL A 1 80 ? 6.976 5.209 -7.380 1.00 89.38 80 VAL A C 1
ATOM 604 O O . VAL A 1 80 ? 6.903 4.311 -6.543 1.00 89.38 80 VAL A O 1
ATOM 607 N N . HIS A 1 81 ? 6.720 6.484 -7.097 1.00 91.31 81 HIS A N 1
ATOM 608 C CA . HIS A 1 81 ? 6.349 6.934 -5.762 1.00 91.31 81 HIS A CA 1
ATOM 609 C C . HIS A 1 81 ? 4.850 7.187 -5.604 1.00 91.31 81 HIS A C 1
ATOM 611 O O . HIS A 1 81 ? 4.245 7.967 -6.346 1.00 91.31 81 HIS A O 1
ATOM 617 N N . TRP A 1 82 ? 4.255 6.595 -4.572 1.00 92.88 82 TRP A N 1
ATOM 618 C CA . TRP A 1 82 ? 2.892 6.850 -4.125 1.00 92.88 82 TRP A CA 1
ATOM 619 C C . TRP A 1 82 ? 2.884 7.363 -2.687 1.00 92.88 82 TRP A C 1
ATOM 621 O O . TRP A 1 82 ? 2.917 6.586 -1.732 1.00 92.88 82 TRP A O 1
ATOM 631 N N . SER A 1 83 ? 2.733 8.675 -2.517 1.00 90.75 83 SER A N 1
ATOM 632 C CA . SER A 1 83 ? 2.520 9.233 -1.184 1.00 90.75 83 SER A CA 1
ATOM 633 C C . SER A 1 83 ? 1.121 8.860 -0.676 1.00 90.75 83 SER A C 1
ATOM 635 O O . SER A 1 83 ? 0.097 9.284 -1.226 1.00 90.75 83 SER A O 1
ATOM 637 N N . VAL A 1 84 ? 1.080 8.006 0.352 1.00 91.50 84 VAL A N 1
ATOM 638 C CA . VAL A 1 84 ? -0.139 7.565 1.043 1.00 91.50 84 VAL A CA 1
ATOM 639 C C . VAL A 1 84 ? 0.045 7.804 2.546 1.00 91.50 84 VAL A C 1
ATOM 641 O O . VAL A 1 84 ? 1.012 7.283 3.122 1.00 91.50 84 VAL A O 1
ATOM 644 N N . PRO A 1 85 ? -0.865 8.546 3.214 1.00 91.25 85 PRO A N 1
ATOM 645 C CA . PRO A 1 85 ? -0.790 8.788 4.655 1.00 91.25 85 PRO A CA 1
ATOM 646 C C . PRO A 1 85 ? -0.676 7.491 5.461 1.00 91.25 85 PRO A C 1
ATOM 648 O O . PRO A 1 85 ? -1.305 6.491 5.115 1.00 91.25 85 PRO A O 1
ATOM 651 N N . ASP A 1 86 ? 0.116 7.487 6.541 1.00 91.06 86 ASP A N 1
ATOM 652 C CA . ASP A 1 86 ? 0.249 6.296 7.386 1.00 91.06 86 ASP A CA 1
ATOM 653 C C . ASP A 1 86 ? -1.011 6.078 8.241 1.00 91.06 86 ASP A C 1
ATOM 655 O O . ASP A 1 86 ? -1.233 6.822 9.203 1.00 91.06 86 ASP A O 1
ATOM 659 N N . PRO A 1 87 ? -1.824 5.037 7.972 1.00 92.56 87 PRO A N 1
ATOM 660 C CA . PRO A 1 87 ? -3.029 4.804 8.757 1.00 92.56 87 PRO A CA 1
ATOM 661 C C . PRO A 1 87 ? -2.718 4.394 10.203 1.00 92.56 87 PRO A C 1
ATOM 663 O O . PRO A 1 87 ? -3.534 4.623 11.101 1.00 92.56 87 PRO A O 1
ATOM 666 N N . ALA A 1 88 ? -1.540 3.810 10.458 1.00 89.81 88 ALA A N 1
ATOM 667 C CA . ALA A 1 88 ? -1.165 3.307 11.775 1.00 89.81 88 ALA A CA 1
ATOM 668 C C . ALA A 1 88 ? -0.904 4.425 12.798 1.00 89.81 88 ALA A C 1
ATOM 670 O O . ALA A 1 88 ? -0.980 4.160 13.996 1.00 89.81 88 ALA A O 1
ATOM 671 N N . ALA A 1 89 ? -0.662 5.662 12.350 1.00 85.94 89 ALA A N 1
ATOM 672 C CA . ALA A 1 89 ? -0.443 6.811 13.230 1.00 85.94 89 ALA A CA 1
ATOM 673 C C . ALA A 1 89 ? -1.712 7.252 13.985 1.00 85.94 89 ALA A C 1
ATOM 675 O O . ALA A 1 89 ? -1.617 7.841 15.058 1.00 85.94 89 ALA A O 1
ATOM 676 N N . SER A 1 90 ? -2.900 6.963 13.440 1.00 80.12 90 SER A N 1
ATOM 677 C CA . SER A 1 90 ? -4.182 7.448 13.976 1.00 80.12 90 SER A CA 1
ATOM 678 C C . SER A 1 90 ? -4.896 6.464 14.912 1.00 80.12 90 SER A C 1
ATOM 680 O O . SER A 1 90 ? -5.688 6.877 15.754 1.00 80.12 90 SER A O 1
ATOM 682 N N . GLY A 1 91 ? -4.666 5.155 14.743 1.00 77.56 91 GLY A N 1
ATOM 683 C CA . GLY A 1 91 ? -5.443 4.101 15.411 1.00 77.56 91 GLY A CA 1
ATOM 684 C C . GLY A 1 91 ? -6.909 3.974 14.956 1.00 77.56 91 GLY A C 1
ATOM 685 O O . GLY A 1 91 ? -7.626 3.123 15.483 1.00 77.56 91 GLY A O 1
ATOM 686 N N . ASP A 1 92 ? -7.353 4.767 13.977 1.00 91.12 92 ASP A N 1
ATOM 687 C CA . ASP A 1 92 ? -8.733 4.819 13.485 1.00 91.12 92 ASP A CA 1
ATOM 688 C C . ASP A 1 92 ? -8.920 3.942 12.239 1.00 91.12 92 ASP A C 1
ATOM 690 O O . ASP A 1 92 ? -8.179 4.048 11.261 1.00 91.12 92 ASP A O 1
ATOM 694 N N . VAL A 1 93 ? -9.947 3.087 12.248 1.00 95.31 93 VAL A N 1
ATOM 695 C CA . VAL A 1 93 ? -10.272 2.200 11.123 1.00 95.31 93 VAL A CA 1
ATOM 696 C C . VAL A 1 93 ? -10.569 2.972 9.838 1.00 95.31 93 VAL A C 1
ATOM 698 O O . VAL A 1 93 ? -10.201 2.483 8.771 1.00 95.31 93 VAL A O 1
ATOM 701 N N . ALA A 1 94 ? -11.139 4.178 9.924 1.00 96.19 94 ALA A N 1
ATOM 702 C CA . ALA A 1 94 ? -11.433 4.992 8.747 1.00 96.19 94 ALA A CA 1
ATOM 703 C C . ALA A 1 94 ? -10.155 5.359 7.976 1.00 96.19 94 ALA A C 1
ATOM 705 O O . ALA A 1 94 ? -10.154 5.371 6.748 1.00 96.19 94 ALA A O 1
ATOM 706 N N . GLN A 1 95 ? -9.032 5.564 8.674 1.00 96.19 95 GLN A N 1
ATOM 707 C CA . GLN A 1 95 ? -7.745 5.827 8.025 1.00 96.19 95 GLN A CA 1
ATOM 708 C C . GLN A 1 95 ? -7.194 4.582 7.323 1.00 96.19 95 GLN A C 1
ATOM 710 O O . GLN A 1 95 ? -6.623 4.686 6.240 1.00 96.19 95 GLN A O 1
ATOM 715 N N . PHE A 1 96 ? -7.403 3.385 7.884 1.00 96.94 96 PHE A N 1
ATOM 716 C CA . PHE A 1 96 ? -7.053 2.132 7.201 1.00 96.94 96 PHE A CA 1
ATOM 717 C C . PHE A 1 96 ? -7.921 1.902 5.962 1.00 96.94 96 PHE A C 1
ATOM 719 O O . PHE A 1 96 ? -7.417 1.417 4.949 1.00 96.94 96 PHE A O 1
ATOM 726 N N . GLU A 1 97 ? -9.211 2.229 6.038 1.00 97.44 97 GLU A N 1
ATOM 727 C CA . GLU A 1 97 ? -10.130 2.132 4.906 1.00 97.44 97 GLU A CA 1
ATOM 728 C C . GLU A 1 97 ? -9.736 3.112 3.797 1.00 97.44 97 GLU A C 1
ATOM 730 O O . GLU A 1 97 ? -9.581 2.665 2.663 1.00 97.44 97 GLU A O 1
ATOM 735 N N . ALA A 1 98 ? -9.444 4.371 4.138 1.00 96.94 98 ALA A N 1
ATOM 736 C CA . ALA A 1 98 ? -8.989 5.392 3.195 1.00 96.94 98 ALA A CA 1
ATOM 737 C C . ALA A 1 98 ? -7.634 5.054 2.553 1.00 96.94 98 ALA A C 1
ATOM 739 O O . ALA A 1 98 ? -7.472 5.203 1.343 1.00 96.94 98 ALA A O 1
ATOM 740 N N . ALA A 1 99 ? -6.662 4.571 3.337 1.00 96.38 99 ALA A N 1
ATOM 741 C CA . ALA A 1 99 ? -5.368 4.141 2.808 1.00 96.38 99 ALA A CA 1
ATOM 742 C C . ALA A 1 99 ? -5.523 2.967 1.832 1.00 96.38 99 ALA A C 1
ATOM 744 O O . ALA A 1 99 ? -4.865 2.933 0.797 1.00 96.38 99 ALA A O 1
ATOM 745 N N . PHE A 1 100 ? -6.409 2.016 2.138 1.00 97.50 100 PHE A N 1
ATOM 746 C CA . PHE A 1 100 ? -6.710 0.923 1.221 1.00 97.50 100 PHE A CA 1
ATOM 747 C C . PHE A 1 100 ? -7.325 1.432 -0.082 1.00 97.50 100 PHE A C 1
ATOM 749 O O . PHE A 1 100 ? -6.885 1.007 -1.142 1.00 97.50 100 PHE A O 1
ATOM 756 N N . ASP A 1 101 ? -8.321 2.320 -0.021 1.00 97.81 101 ASP A N 1
ATOM 757 C CA . ASP A 1 101 ? -9.013 2.808 -1.221 1.00 97.81 101 ASP A CA 1
ATOM 758 C C . ASP A 1 101 ? -8.050 3.580 -2.135 1.00 97.81 101 ASP A C 1
ATOM 760 O O . ASP A 1 101 ? -7.985 3.321 -3.335 1.00 97.81 101 ASP A O 1
ATOM 764 N N . GLN A 1 102 ? -7.200 4.427 -1.549 1.00 97.25 102 GLN A N 1
ATOM 765 C CA . GLN A 1 102 ? -6.142 5.145 -2.261 1.00 97.25 102 GLN A CA 1
ATOM 766 C C . GLN A 1 102 ? -5.129 4.227 -2.957 1.00 97.25 102 GLN A C 1
ATOM 768 O O . GLN A 1 102 ? -4.640 4.551 -4.040 1.00 97.25 102 GLN A O 1
ATOM 773 N N . ILE A 1 103 ? -4.762 3.112 -2.322 1.00 97.06 103 ILE A N 1
ATOM 774 C CA . ILE A 1 103 ? -3.841 2.131 -2.908 1.00 97.06 103 ILE A CA 1
ATOM 775 C C . ILE A 1 103 ? -4.563 1.303 -3.970 1.00 97.06 103 ILE A C 1
ATOM 777 O O . ILE A 1 103 ? -3.995 1.034 -5.021 1.00 97.06 103 ILE A O 1
ATOM 781 N N . SER A 1 104 ? -5.819 0.934 -3.721 1.00 97.38 104 SER A N 1
ATOM 782 C CA . SER A 1 104 ? -6.666 0.212 -4.666 1.00 97.38 104 SER A CA 1
ATOM 783 C C . SER A 1 104 ? -6.772 0.958 -5.988 1.00 97.38 104 SER A C 1
ATOM 785 O O . SER A 1 104 ? -6.481 0.371 -7.022 1.00 97.38 104 SER A O 1
ATOM 787 N N . GLU A 1 105 ? -7.118 2.242 -5.960 1.00 96.50 105 GLU A N 1
ATOM 788 C CA . GLU A 1 105 ? -7.221 3.067 -7.167 1.00 96.50 105 GLU A CA 1
ATOM 789 C C . GLU A 1 105 ? -5.904 3.087 -7.959 1.00 96.50 105 GLU A C 1
ATOM 791 O O . GLU A 1 105 ? -5.885 2.847 -9.164 1.00 96.50 105 GLU A O 1
ATOM 796 N N . ARG A 1 106 ? -4.772 3.289 -7.276 1.00 96.25 106 ARG A N 1
ATOM 797 C CA . ARG A 1 106 ? -3.448 3.308 -7.917 1.00 96.25 106 ARG A CA 1
ATOM 798 C C . ARG A 1 106 ? -3.065 1.961 -8.528 1.00 96.25 106 ARG A C 1
ATOM 800 O O . ARG A 1 106 ? -2.508 1.934 -9.623 1.00 96.25 106 ARG A O 1
ATOM 807 N N . ILE A 1 107 ? -3.389 0.859 -7.853 1.00 95.81 107 ILE A N 1
ATOM 808 C CA . ILE A 1 107 ? -3.181 -0.492 -8.381 1.00 95.81 107 ILE A CA 1
ATOM 809 C C . ILE A 1 107 ? -4.066 -0.736 -9.605 1.00 95.81 107 ILE A C 1
ATOM 811 O O . ILE A 1 107 ? -3.562 -1.271 -10.582 1.00 95.81 107 ILE A O 1
ATOM 815 N N . ASP A 1 108 ? -5.339 -0.326 -9.581 1.00 94.81 108 ASP A N 1
ATOM 816 C CA . ASP A 1 108 ? -6.250 -0.476 -10.728 1.00 94.81 108 ASP A CA 1
ATOM 817 C C . ASP A 1 108 ? -5.715 0.273 -11.962 1.00 94.81 108 ASP A C 1
ATOM 819 O O . ASP A 1 108 ? -5.719 -0.251 -13.080 1.00 94.81 108 ASP A O 1
ATOM 823 N N . HIS A 1 109 ? -5.189 1.485 -11.764 1.00 92.81 109 HIS A N 1
ATOM 824 C CA . HIS A 1 109 ? -4.530 2.235 -12.833 1.00 92.81 109 HIS A CA 1
ATOM 825 C C . HIS A 1 109 ? -3.268 1.540 -13.348 1.00 92.81 109 HIS A C 1
ATOM 827 O O . HIS A 1 109 ? -3.082 1.453 -14.562 1.00 92.81 109 HIS A O 1
ATOM 833 N N . LEU A 1 110 ? -2.415 1.041 -12.450 1.00 91.88 110 LEU A N 1
ATOM 834 C CA . LEU A 1 110 ? -1.164 0.390 -12.829 1.00 91.88 110 LEU A CA 1
ATOM 835 C C . LEU A 1 110 ? -1.414 -0.923 -13.584 1.00 91.88 110 LEU A C 1
ATOM 837 O O . LEU A 1 110 ? -0.846 -1.105 -14.656 1.00 91.88 110 LEU A O 1
ATOM 841 N N . SER A 1 111 ? -2.313 -1.785 -13.097 1.00 89.12 111 SER A N 1
ATOM 842 C CA . SER A 1 111 ? -2.629 -3.070 -13.741 1.00 89.12 111 SER A CA 1
ATOM 843 C C . SER A 1 111 ? -3.267 -2.897 -15.121 1.00 89.12 111 SER A C 1
AT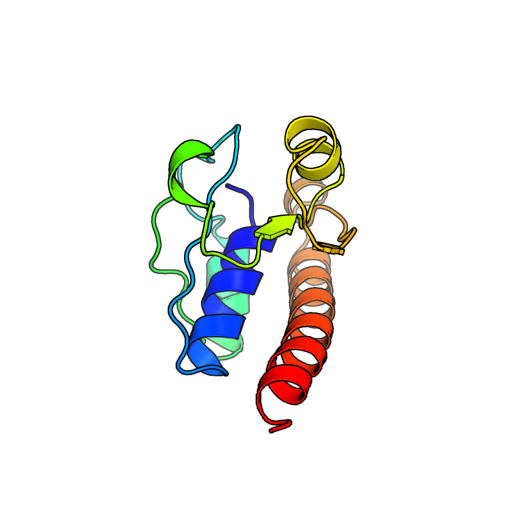OM 845 O O . SER A 1 111 ? -3.094 -3.733 -15.997 1.00 89.12 111 SER A O 1
ATOM 847 N N . THR A 1 112 ? -3.978 -1.789 -15.351 1.00 85.38 112 THR A N 1
ATOM 848 C CA . THR A 1 112 ? -4.554 -1.479 -16.672 1.00 85.38 112 THR A CA 1
ATOM 849 C C . THR A 1 112 ? -3.479 -1.103 -17.698 1.00 85.38 112 THR A C 1
ATOM 851 O O . THR A 1 112 ? -3.644 -1.350 -18.893 1.00 85.38 112 THR A O 1
ATOM 854 N N . ILE A 1 113 ? -2.373 -0.490 -17.263 1.00 75.06 113 ILE A N 1
ATOM 855 C CA . ILE A 1 113 ? -1.258 -0.146 -18.157 1.00 75.06 113 ILE A CA 1
ATOM 856 C C . ILE A 1 113 ? -0.526 -1.415 -18.613 1.00 75.06 113 ILE A C 1
ATOM 858 O O . ILE A 1 113 ? -0.054 -1.445 -19.747 1.00 75.06 113 ILE A O 1
ATOM 862 N N . GLU A 1 114 ? -0.496 -2.465 -17.787 1.00 62.97 114 GLU A N 1
ATOM 863 C CA . GLU A 1 114 ? 0.118 -3.754 -18.140 1.00 62.97 114 GLU A CA 1
ATOM 864 C C . GLU A 1 114 ? -0.572 -4.456 -19.312 1.00 62.97 114 GLU A C 1
ATOM 866 O O . GLU A 1 114 ? 0.083 -5.147 -20.086 1.00 62.97 114 GLU A O 1
ATOM 871 N N . GLU A 1 115 ? -1.883 -4.269 -19.482 1.00 57.62 115 GLU A N 1
ATOM 872 C CA . GLU A 1 115 ? -2.638 -4.924 -20.559 1.00 57.62 115 GLU A CA 1
ATOM 873 C C . GLU A 1 115 ? -2.425 -4.283 -21.942 1.00 57.62 115 GLU A C 1
ATOM 875 O O . GLU A 1 115 ? -2.996 -4.744 -22.934 1.00 57.62 115 GLU A O 1
ATOM 880 N N . ARG A 1 116 ? -1.624 -3.213 -22.046 1.00 41.72 116 ARG A N 1
ATOM 881 C CA . ARG A 1 116 ? -1.349 -2.553 -23.328 1.00 41.72 116 ARG A CA 1
ATOM 882 C C . ARG A 1 116 ? -0.150 -3.219 -24.029 1.00 41.72 116 ARG A C 1
ATOM 884 O O . ARG A 1 116 ? 0.956 -3.110 -23.505 1.00 41.72 116 ARG A O 1
ATOM 891 N N . PRO A 1 117 ? -0.360 -3.873 -25.192 1.00 41.53 117 PRO A N 1
ATOM 892 C CA . PRO A 1 117 ? 0.705 -4.512 -25.967 1.00 41.53 117 PRO A CA 1
ATOM 893 C C . PRO A 1 117 ? 1.679 -3.512 -26.601 1.00 41.53 117 PRO A C 1
ATOM 895 O O . PRO A 1 117 ? 1.283 -2.340 -26.822 1.00 41.53 117 PRO A O 1
#

pLDDT: mean 86.48, std 10.77, range [41.53, 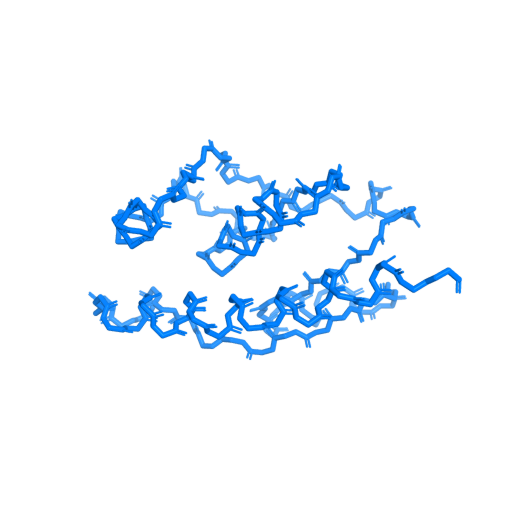97.81]

Secondary structure (DSSP, 8-state):
--HHHHHHHHHHHHH-SS------SS--SS--HHHHHHHHHTT----PPP----GGG-TTS-EEE-SHHHHHHHTTS-EEE-----GGGT--HHHHHHHHHHHHHHHHHHHHHHT--

Radius of gyration: 13.59 Å; chains: 1; bounding box: 34×23×41 Å

Sequence (117 aa):
MSVRSQFAEALWRARSPIPADSAGTQPARRVHPLARRVARRRGLSLESAPRGLDIDGVADSLVVTVCDHADEELGAVDHVHWSVPDPAASGDVAQFEAAFDQISERIDHLSTIEERP